Protein AF-A0A7X8Z6X3-F1 (afdb_monomer_lite)

Secondary structure (DSSP, 8-state):
-HHHHHHHHS-HHHHHHHHHHHHTT-TTT-SHHHHHHHHT-S-HHHHHHHHHHHHHHHHHHHHHHHHHTPPTTTT----TT-TTHHHHHHS-TTHHHHHHHHTSS-HHHHHHHHHHHHHHHHHHHHTT-SSSHHHHHHHHHHHHHHHHHHHH-HHHHHHHHHHHHHHHHHHHHHHHHHHTT-

Radius of gyration: 17.66 Å; chains: 1; bounding box: 43×39×52 Å

Structure (mmCIF, N/CA/C/O backbone):
data_AF-A0A7X8Z6X3-F1
#
_entry.id   AF-A0A7X8Z6X3-F1
#
loop_
_atom_site.group_PDB
_atom_site.id
_atom_site.type_symbol
_atom_site.label_atom_id
_atom_site.label_alt_id
_atom_site.label_comp_id
_atom_site.label_asym_id
_atom_site.label_entity_id
_atom_site.label_seq_id
_atom_site.pdbx_PDB_ins_code
_atom_site.Cartn_x
_atom_site.Cartn_y
_atom_site.Cartn_z
_atom_site.occupancy
_atom_site.B_iso_or_equiv
_atom_site.auth_seq_id
_atom_site.auth_comp_id
_atom_site.auth_asym_id
_atom_site.auth_atom_id
_atom_site.pdbx_PDB_model_num
ATOM 1 N N . GLY A 1 1 ? -20.995 2.618 5.192 1.00 84.75 1 GLY A N 1
ATOM 2 C CA . GLY A 1 1 ? -20.280 1.421 4.696 1.00 84.75 1 GLY A CA 1
ATOM 3 C C . GLY A 1 1 ? -19.363 0.904 5.786 1.00 84.75 1 GLY A C 1
ATOM 4 O O . GLY A 1 1 ? -19.240 1.586 6.794 1.00 84.75 1 GLY A O 1
ATOM 5 N N . LEU A 1 2 ? -18.725 -0.254 5.599 1.00 88.12 2 LEU A N 1
ATOM 6 C CA . LEU A 1 2 ? -17.904 -0.900 6.637 1.00 88.12 2 LEU A CA 1
ATOM 7 C C . LEU A 1 2 ? -16.830 0.030 7.240 1.00 88.12 2 LEU A C 1
ATOM 9 O O . LEU A 1 2 ? -16.662 0.053 8.452 1.00 88.12 2 LEU A O 1
ATOM 13 N N . LEU A 1 3 ? -16.159 0.853 6.423 1.00 91.50 3 LEU A N 1
ATOM 14 C CA . LEU A 1 3 ? -15.166 1.820 6.916 1.00 91.50 3 LEU A CA 1
ATOM 15 C C . LEU A 1 3 ? -15.757 2.857 7.884 1.00 91.50 3 LEU A C 1
ATOM 17 O O . LEU A 1 3 ? -15.146 3.143 8.907 1.00 91.50 3 LEU A O 1
ATOM 21 N N . GLU A 1 4 ? -16.952 3.383 7.603 1.00 92.25 4 GLU A N 1
ATOM 22 C CA . GLU A 1 4 ? -17.629 4.337 8.499 1.00 92.25 4 GLU A CA 1
ATOM 23 C C . GLU A 1 4 ? -17.991 3.694 9.839 1.00 92.25 4 GLU A C 1
ATOM 25 O O . GLU A 1 4 ? -17.851 4.306 10.895 1.00 92.25 4 GLU A O 1
ATOM 30 N N . GLU A 1 5 ? -18.415 2.430 9.806 1.00 93.75 5 GLU A N 1
ATOM 31 C CA . GLU A 1 5 ? -18.726 1.668 11.014 1.00 93.75 5 GLU A CA 1
ATOM 32 C C . GLU A 1 5 ? -17.474 1.431 11.867 1.00 93.75 5 GLU A C 1
ATOM 34 O O . GLU A 1 5 ? -17.519 1.645 13.079 1.00 93.75 5 GLU A O 1
ATOM 39 N N . ILE A 1 6 ? -16.344 1.080 11.242 1.00 92.81 6 ILE A N 1
ATOM 40 C CA . ILE A 1 6 ? -15.048 0.958 11.926 1.00 92.81 6 ILE A CA 1
ATOM 41 C C . ILE A 1 6 ? -14.658 2.299 12.553 1.00 92.81 6 ILE A C 1
ATOM 43 O O . ILE A 1 6 ? -14.410 2.364 13.754 1.00 92.81 6 ILE A O 1
ATOM 47 N N . ARG A 1 7 ? -14.670 3.390 11.775 1.00 94.19 7 ARG A N 1
ATOM 48 C CA . ARG A 1 7 ? -14.304 4.738 12.246 1.00 94.19 7 ARG A CA 1
ATOM 49 C C . ARG A 1 7 ? -15.159 5.200 13.425 1.00 94.19 7 ARG A C 1
ATOM 51 O O . ARG A 1 7 ? -14.633 5.808 14.356 1.00 94.19 7 ARG A O 1
ATOM 58 N N . SER A 1 8 ? -16.450 4.864 13.434 1.00 94.75 8 SER A N 1
ATOM 59 C CA . SER A 1 8 ? -17.367 5.217 14.527 1.00 94.75 8 SER A CA 1
ATOM 60 C C . SER A 1 8 ? -17.013 4.576 15.878 1.00 94.75 8 SER A C 1
ATOM 62 O O . SER A 1 8 ? -17.426 5.083 16.919 1.00 94.75 8 SER A O 1
ATOM 64 N N . GLN A 1 9 ? -16.231 3.492 15.865 1.00 93.56 9 GLN A N 1
ATOM 65 C CA . GLN A 1 9 ? -15.810 2.745 17.054 1.00 93.56 9 GLN A CA 1
ATOM 66 C C . GLN A 1 9 ? -14.390 3.100 17.521 1.00 93.56 9 GLN A C 1
ATOM 68 O O . GLN A 1 9 ? -13.970 2.670 18.594 1.00 93.56 9 GLN A O 1
ATOM 73 N N . LEU A 1 10 ? -13.646 3.887 16.740 1.00 94.38 10 LEU A N 1
ATOM 74 C CA . LEU A 1 10 ? -12.274 4.274 17.055 1.00 94.38 10 LEU A CA 1
ATOM 75 C C . LEU A 1 10 ? -12.221 5.506 17.965 1.00 94.38 10 LEU A C 1
ATOM 77 O O . LEU A 1 10 ? -13.031 6.432 17.861 1.00 94.38 10 LEU A O 1
ATOM 81 N N . SER A 1 11 ? -11.197 5.571 18.820 1.00 95.69 11 SER A N 1
ATOM 82 C CA . SER A 1 11 ? -10.891 6.796 19.560 1.00 95.69 11 SER A CA 1
ATOM 83 C C . SER A 1 11 ? -10.540 7.939 18.597 1.00 95.69 11 SER A C 1
ATOM 85 O O . SER A 1 11 ? -10.244 7.724 17.421 1.00 95.69 11 SER A O 1
ATOM 87 N N . LYS A 1 12 ? -10.519 9.189 19.079 1.00 95.88 12 LYS A N 1
ATOM 88 C CA . LYS A 1 12 ? -10.095 10.327 18.243 1.00 95.88 12 LYS A CA 1
ATOM 89 C C . LYS A 1 12 ? -8.655 10.166 17.731 1.00 95.88 12 LYS A C 1
ATOM 91 O O . LYS A 1 12 ? -8.367 10.550 16.603 1.00 95.88 12 LYS A O 1
ATOM 96 N N . LYS A 1 13 ? -7.763 9.611 18.560 1.00 95.31 13 LYS A N 1
ATOM 97 C CA . LYS A 1 13 ? -6.360 9.365 18.197 1.00 95.31 13 LYS A CA 1
ATOM 98 C C . LYS A 1 13 ? -6.266 8.304 17.099 1.00 95.31 13 LYS A C 1
ATOM 100 O O . LYS A 1 13 ? -5.584 8.522 16.106 1.00 95.31 13 LYS A O 1
ATOM 105 N N . ASP A 1 14 ? -6.993 7.205 17.254 1.00 95.69 14 ASP A N 1
ATOM 106 C CA . ASP A 1 14 ? -6.975 6.093 16.300 1.00 95.69 14 ASP A CA 1
ATOM 107 C C . ASP A 1 14 ? -7.652 6.465 14.979 1.00 95.69 14 ASP A C 1
ATOM 109 O O . ASP A 1 14 ? -7.182 6.090 13.910 1.00 95.69 14 ASP A O 1
ATOM 113 N N . ASN A 1 15 ? -8.707 7.283 15.033 1.00 96.69 15 ASN A N 1
ATOM 114 C CA . ASN A 1 15 ? -9.306 7.867 13.836 1.00 96.69 15 ASN A CA 1
ATOM 115 C C . ASN A 1 15 ? -8.312 8.733 13.054 1.00 96.69 15 ASN A C 1
ATOM 117 O O . ASN A 1 15 ? -8.335 8.696 11.830 1.00 96.69 15 ASN A O 1
ATOM 121 N N . ALA A 1 16 ? -7.428 9.479 13.724 1.00 96.81 16 ALA A N 1
ATOM 122 C CA . ALA A 1 16 ? -6.402 10.262 13.033 1.00 96.81 16 ALA A CA 1
ATOM 123 C C . ALA A 1 16 ? -5.367 9.363 12.331 1.00 96.81 16 ALA A C 1
ATOM 125 O O . ALA A 1 16 ? -4.948 9.678 11.220 1.00 96.81 16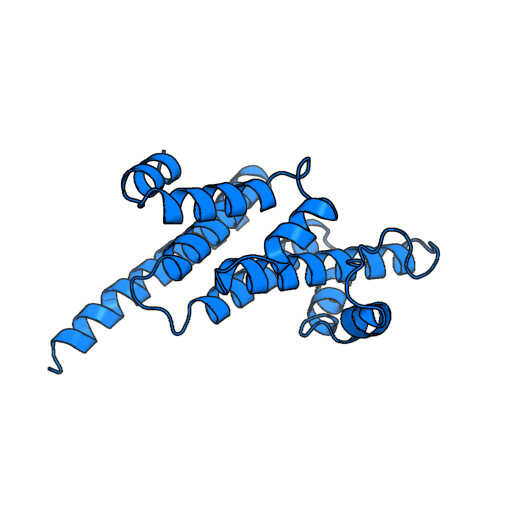 ALA A O 1
ATOM 126 N N . LEU A 1 17 ? -4.997 8.227 12.938 1.00 97.25 17 LEU A N 1
ATOM 127 C CA . LEU A 1 17 ? -4.144 7.222 12.289 1.00 97.25 17 LEU A CA 1
ATOM 128 C C . LEU A 1 17 ? -4.848 6.596 11.081 1.00 97.25 17 LEU A C 1
ATOM 130 O O . LEU A 1 17 ? -4.252 6.484 10.018 1.00 97.25 17 LEU A O 1
ATOM 134 N N . MET A 1 18 ? -6.128 6.245 11.227 1.00 96.81 18 MET A N 1
ATOM 135 C CA . MET A 1 18 ? -6.957 5.710 10.145 1.00 96.81 18 MET A CA 1
ATOM 136 C C . MET A 1 18 ? -7.084 6.696 8.979 1.00 96.81 18 MET A C 1
ATOM 138 O O . MET A 1 18 ? -7.007 6.312 7.818 1.00 96.81 18 MET A O 1
ATOM 142 N N . GLU A 1 19 ? -7.286 7.974 9.277 1.00 96.38 19 GLU A N 1
ATOM 143 C CA . GLU A 1 19 ? -7.406 9.024 8.270 1.00 96.38 19 GLU A CA 1
ATOM 144 C C . GLU A 1 19 ? -6.085 9.235 7.525 1.00 96.38 19 GLU A C 1
ATOM 146 O O . GLU A 1 19 ? -6.074 9.229 6.297 1.00 96.38 19 GLU A O 1
ATOM 151 N N . PHE A 1 20 ? -4.965 9.290 8.251 1.00 97.50 20 PHE A N 1
ATOM 152 C CA . PHE A 1 20 ? -3.634 9.340 7.648 1.00 97.50 20 PHE A CA 1
ATOM 153 C C . PHE A 1 20 ? -3.332 8.102 6.788 1.00 97.50 20 PHE A C 1
ATOM 155 O O . PHE A 1 20 ? -2.801 8.222 5.687 1.00 97.50 20 PHE A O 1
ATOM 162 N N . LEU A 1 21 ? -3.713 6.909 7.253 1.00 97.31 21 LEU A N 1
ATOM 163 C CA . LEU A 1 21 ? -3.561 5.668 6.498 1.00 97.31 21 LEU A CA 1
ATOM 164 C C . LEU A 1 21 ? -4.322 5.724 5.168 1.00 97.31 21 LEU A C 1
ATOM 166 O O . LEU A 1 21 ? -3.786 5.344 4.130 1.00 97.31 21 LEU A O 1
ATOM 170 N N . LEU A 1 22 ? -5.571 6.196 5.194 1.00 95.88 22 LEU A N 1
ATOM 171 C CA . LEU A 1 22 ? -6.416 6.302 4.004 1.00 95.88 22 LEU A CA 1
ATOM 172 C C . LEU A 1 22 ? -5.895 7.341 3.007 1.00 95.88 22 LEU A C 1
ATOM 174 O O . LEU A 1 22 ? -6.046 7.130 1.804 1.00 95.88 22 LEU A O 1
ATOM 178 N N . ASP A 1 23 ? -5.235 8.400 3.476 1.00 96.50 23 ASP A N 1
ATOM 179 C CA . ASP A 1 23 ? -4.554 9.364 2.607 1.00 96.50 23 ASP A CA 1
ATOM 180 C C . ASP A 1 23 ? -3.439 8.706 1.781 1.00 96.50 23 ASP A C 1
ATOM 182 O O . ASP A 1 23 ? -3.232 9.076 0.629 1.00 96.50 23 ASP A O 1
ATOM 186 N N . GLY A 1 24 ? -2.799 7.657 2.305 1.00 95.31 24 GLY A N 1
ATOM 187 C CA . GLY A 1 24 ? -1.828 6.847 1.565 1.00 95.31 24 GLY A CA 1
ATOM 188 C C . GLY A 1 24 ? -2.417 5.998 0.431 1.00 95.31 24 GLY A C 1
ATOM 189 O O . GLY A 1 24 ? -1.677 5.383 -0.332 1.00 95.31 24 GLY A O 1
ATOM 190 N N . TRP A 1 25 ? -3.743 5.953 0.291 1.00 92.69 25 TRP A N 1
ATOM 191 C CA . TRP A 1 25 ? -4.436 5.312 -0.834 1.00 92.69 25 TRP A CA 1
ATOM 192 C C . TRP A 1 25 ? -4.964 6.321 -1.860 1.00 92.69 25 TRP A C 1
ATOM 194 O O . TRP A 1 25 ? -5.557 5.919 -2.862 1.00 92.69 25 TRP A O 1
ATOM 204 N N . ASP A 1 26 ? -4.744 7.614 -1.624 1.00 93.12 26 ASP A N 1
ATOM 205 C CA . ASP A 1 26 ? -5.076 8.702 -2.534 1.00 93.12 26 ASP A CA 1
ATOM 206 C C . ASP A 1 26 ? -3.818 9.139 -3.298 1.00 93.12 26 ASP A C 1
ATOM 208 O O . ASP A 1 26 ? -2.876 9.705 -2.739 1.00 93.12 26 ASP A O 1
ATOM 212 N N . SER A 1 27 ? -3.796 8.884 -4.608 1.00 87.50 27 SER A N 1
ATOM 213 C CA . SER A 1 27 ? -2.654 9.221 -5.463 1.00 87.50 27 SER A CA 1
ATOM 214 C C . SER A 1 27 ? -2.319 10.710 -5.492 1.00 87.50 27 SER A C 1
ATOM 216 O O . SER A 1 27 ? -1.173 11.051 -5.771 1.00 87.50 27 SER A O 1
ATOM 218 N N . GLU A 1 28 ? -3.277 11.594 -5.206 1.00 92.19 28 GLU A N 1
ATOM 219 C CA . GLU A 1 28 ? -3.036 13.041 -5.180 1.00 92.19 28 GLU A CA 1
ATOM 220 C C . GLU A 1 28 ? -2.299 13.490 -3.911 1.00 92.19 28 GLU A C 1
ATOM 222 O O . GLU A 1 28 ? -1.699 14.566 -3.888 1.00 92.19 28 GLU A O 1
ATOM 227 N N . LYS A 1 29 ? -2.306 12.660 -2.861 1.00 91.38 29 LYS A N 1
ATOM 228 C CA . LYS A 1 29 ? -1.663 12.944 -1.571 1.00 91.38 29 LYS A CA 1
ATOM 229 C C . LYS A 1 29 ? -0.295 12.285 -1.415 1.00 91.38 29 LYS A C 1
ATOM 231 O O . LYS A 1 29 ? 0.491 12.701 -0.566 1.00 91.38 29 LYS A O 1
ATOM 236 N N . LEU A 1 30 ? 0.006 11.281 -2.236 1.00 88.88 30 LEU A N 1
ATOM 237 C CA . LEU A 1 30 ? 1.237 10.492 -2.182 1.00 88.88 30 LEU A CA 1
ATOM 238 C C . LEU A 1 30 ? 2.443 11.249 -2.763 1.00 88.88 30 LEU A C 1
ATOM 240 O O . LEU A 1 30 ? 2.855 11.034 -3.903 1.00 88.88 30 LEU A O 1
ATOM 244 N N . GLY A 1 31 ? 3.031 12.123 -1.947 1.00 92.00 31 GLY A N 1
ATOM 245 C CA . GLY A 1 31 ? 4.255 12.868 -2.248 1.00 92.00 31 GLY A CA 1
ATOM 246 C C . GLY A 1 31 ? 5.287 12.802 -1.121 1.00 92.00 31 GLY A C 1
ATOM 247 O O . GLY A 1 31 ? 5.054 12.196 -0.080 1.00 92.00 31 GLY A O 1
ATOM 248 N N . GLU A 1 32 ? 6.425 13.467 -1.308 1.00 91.25 32 GLU A N 1
ATOM 249 C CA . GLU A 1 32 ? 7.532 13.479 -0.336 1.00 91.25 32 GLU A CA 1
ATOM 250 C C . GLU A 1 32 ? 7.089 13.908 1.075 1.00 91.25 32 GLU A C 1
ATOM 252 O O . GLU A 1 32 ? 7.417 13.242 2.053 1.00 91.25 32 GLU A O 1
ATOM 257 N N . ASP A 1 33 ? 6.276 14.965 1.183 1.00 92.94 33 ASP A N 1
ATOM 258 C CA . ASP A 1 33 ? 5.732 15.450 2.463 1.00 92.94 33 ASP A CA 1
ATOM 259 C C . ASP A 1 33 ? 4.880 14.391 3.185 1.00 92.94 33 ASP A C 1
ATOM 261 O O . ASP A 1 33 ? 4.935 14.277 4.410 1.00 92.94 33 ASP A O 1
ATOM 265 N N . PHE A 1 34 ? 4.131 13.574 2.438 1.00 96.25 34 PHE A N 1
ATOM 266 C CA . PHE A 1 34 ? 3.353 12.481 3.012 1.00 96.25 34 PHE A CA 1
ATOM 267 C C . PHE A 1 34 ? 4.267 11.423 3.636 1.00 96.25 34 PHE A C 1
ATOM 269 O O . PHE A 1 34 ? 4.091 11.079 4.805 1.00 96.25 34 PHE A O 1
ATOM 276 N N . TYR A 1 35 ? 5.281 10.957 2.905 1.00 94.75 35 TYR A N 1
ATOM 277 C CA . TYR A 1 35 ? 6.209 9.950 3.429 1.00 94.75 35 TYR A CA 1
ATOM 278 C C . TYR A 1 35 ? 7.096 10.493 4.553 1.00 94.75 35 TYR A C 1
ATOM 280 O O . TYR A 1 35 ? 7.415 9.754 5.481 1.00 94.75 35 TYR A O 1
ATOM 288 N N . LEU A 1 36 ? 7.440 11.785 4.541 1.00 93.50 36 LEU A N 1
ATOM 289 C CA . LEU A 1 36 ? 8.103 12.442 5.672 1.00 93.50 36 LEU A CA 1
ATOM 290 C C . LEU A 1 36 ? 7.228 12.426 6.931 1.00 93.50 36 LEU A C 1
ATOM 292 O O . LEU A 1 36 ? 7.713 12.108 8.016 1.00 93.50 36 LEU A O 1
ATOM 296 N N . LYS A 1 37 ? 5.930 12.724 6.797 1.00 95.50 37 LYS A N 1
ATOM 297 C CA . LYS A 1 37 ? 4.971 12.628 7.908 1.00 95.50 37 LYS A CA 1
ATOM 298 C C . LYS A 1 37 ? 4.787 11.191 8.380 1.00 95.50 37 LYS A C 1
ATOM 300 O O . LYS A 1 37 ? 4.717 10.971 9.587 1.00 95.50 37 LYS A O 1
ATOM 305 N N . ALA A 1 38 ? 4.737 10.236 7.453 1.00 96.06 38 ALA A N 1
ATOM 306 C CA . ALA A 1 38 ? 4.626 8.821 7.778 1.00 96.06 38 ALA A CA 1
ATOM 307 C C . ALA A 1 38 ? 5.836 8.365 8.595 1.00 96.06 38 ALA A C 1
ATOM 309 O O . ALA A 1 38 ? 5.647 7.837 9.683 1.00 96.06 38 ALA A O 1
ATOM 310 N N . ALA A 1 39 ? 7.055 8.679 8.144 1.00 93.31 39 ALA A N 1
ATOM 311 C CA . ALA A 1 39 ? 8.300 8.365 8.844 1.00 93.31 39 ALA A CA 1
ATOM 312 C C . ALA A 1 39 ? 8.401 9.027 10.233 1.00 93.31 39 ALA A C 1
ATOM 314 O O . ALA A 1 39 ? 9.007 8.471 11.144 1.00 93.31 39 ALA A O 1
ATOM 315 N N . ALA A 1 40 ? 7.779 10.194 10.423 1.00 93.75 40 ALA A N 1
ATOM 316 C CA . ALA A 1 40 ? 7.717 10.888 11.711 1.00 93.75 40 ALA A CA 1
ATOM 317 C C . ALA A 1 40 ? 6.562 10.420 12.626 1.00 93.75 40 ALA A C 1
ATOM 319 O O . ALA A 1 40 ? 6.364 10.984 13.706 1.00 93.75 40 ALA A O 1
ATOM 320 N N . SER A 1 41 ? 5.767 9.429 12.211 1.00 95.50 41 SER A N 1
ATOM 321 C CA . SER A 1 41 ? 4.629 8.933 12.988 1.00 95.50 41 SER A CA 1
ATOM 322 C C . SER A 1 41 ? 5.067 8.255 14.291 1.00 95.50 41 SER A C 1
ATOM 324 O O . SER A 1 41 ? 6.002 7.459 14.334 1.00 95.50 41 SER A O 1
ATOM 326 N N . ASN A 1 42 ? 4.315 8.493 15.369 1.00 94.19 42 ASN A N 1
ATOM 327 C CA . ASN A 1 42 ? 4.501 7.794 16.649 1.00 94.19 42 ASN A CA 1
ATOM 328 C C . ASN A 1 42 ? 3.896 6.377 16.664 1.00 94.19 42 ASN A C 1
ATOM 330 O O . ASN A 1 42 ? 3.910 5.727 17.705 1.00 94.19 42 ASN A O 1
ATOM 334 N N . ASN A 1 43 ? 3.283 5.936 15.565 1.00 96.31 43 ASN A N 1
ATOM 335 C CA . ASN A 1 43 ? 2.739 4.593 15.423 1.00 96.31 43 ASN A CA 1
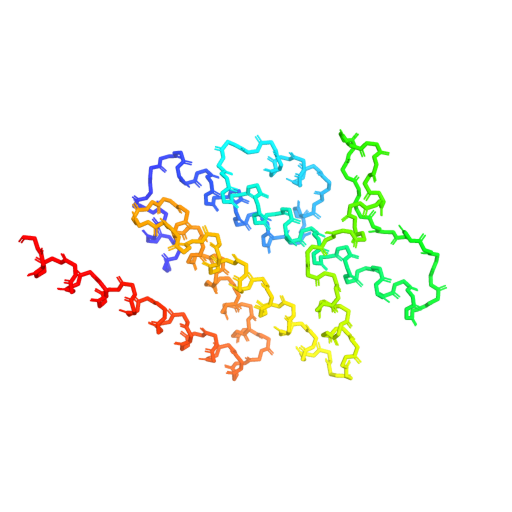ATOM 336 C C . ASN A 1 43 ? 3.636 3.781 14.485 1.00 96.31 43 ASN A C 1
ATOM 338 O O . ASN A 1 43 ? 3.884 4.204 13.356 1.00 96.31 43 ASN A O 1
ATOM 342 N N . ASP A 1 44 ? 4.104 2.643 14.987 1.00 95.31 44 ASP A N 1
ATOM 343 C CA . ASP A 1 44 ? 5.098 1.799 14.326 1.00 95.31 44 ASP A CA 1
ATOM 344 C C . ASP A 1 44 ? 4.531 1.201 13.037 1.00 95.31 44 ASP A C 1
ATOM 346 O O . ASP A 1 44 ? 5.145 1.354 11.987 1.00 95.31 44 ASP A O 1
ATOM 350 N N . PHE A 1 45 ? 3.292 0.691 13.069 1.00 96.88 45 PHE A N 1
ATOM 351 C CA . PHE A 1 45 ? 2.615 0.192 11.871 1.00 96.88 45 PHE A CA 1
ATOM 352 C C . PHE A 1 45 ? 2.586 1.229 10.741 1.00 96.88 45 PHE A C 1
ATOM 354 O O . PHE A 1 45 ? 2.926 0.906 9.609 1.00 96.88 45 PHE A O 1
ATOM 361 N N . VAL A 1 46 ? 2.209 2.482 11.024 1.00 97.69 46 VAL A N 1
ATOM 362 C CA . VAL A 1 46 ? 2.181 3.553 10.012 1.00 97.69 46 VAL A CA 1
ATOM 363 C C . VAL A 1 46 ? 3.574 3.829 9.447 1.00 97.69 46 VAL A C 1
ATOM 365 O O . VAL A 1 46 ? 3.690 3.994 8.233 1.00 97.69 46 VAL A O 1
ATOM 368 N N . ARG A 1 47 ? 4.616 3.892 10.287 1.00 96.19 47 ARG A N 1
ATOM 369 C CA . ARG A 1 47 ? 5.988 4.112 9.800 1.00 96.19 47 ARG A CA 1
ATOM 370 C C . ARG A 1 47 ? 6.417 2.975 8.881 1.00 96.19 47 ARG A C 1
ATOM 372 O O . ARG A 1 47 ? 6.745 3.223 7.724 1.00 96.19 47 ARG A O 1
ATOM 379 N N . ASP A 1 48 ? 6.331 1.750 9.380 1.00 96.50 48 ASP A N 1
ATOM 380 C CA . ASP A 1 48 ? 6.895 0.571 8.731 1.00 96.50 48 ASP A CA 1
ATOM 381 C C . ASP A 1 48 ? 6.105 0.206 7.461 1.00 96.50 48 ASP A C 1
ATOM 383 O O . ASP A 1 48 ? 6.679 -0.170 6.437 1.00 96.50 48 ASP A O 1
ATOM 387 N N . TYR A 1 49 ? 4.778 0.384 7.479 1.00 97.88 49 TYR A N 1
ATOM 388 C CA . TYR A 1 49 ? 3.925 0.187 6.307 1.00 97.88 49 TYR A CA 1
ATOM 389 C C . TYR A 1 49 ? 4.293 1.144 5.170 1.00 97.88 49 TYR A C 1
ATOM 391 O O . TYR A 1 49 ? 4.434 0.714 4.024 1.00 97.88 49 TYR A O 1
ATOM 399 N N . PHE A 1 50 ? 4.453 2.439 5.462 1.00 97.06 50 PHE A N 1
ATOM 400 C CA . PHE A 1 50 ? 4.749 3.428 4.423 1.00 97.06 50 PHE A CA 1
ATOM 401 C C . PHE A 1 50 ? 6.220 3.463 4.014 1.00 97.06 50 PHE A C 1
ATOM 403 O O . PHE A 1 50 ? 6.515 3.859 2.887 1.00 97.06 50 PHE A O 1
ATOM 410 N N . GLU A 1 51 ? 7.135 3.002 4.865 1.00 94.75 51 GLU A N 1
ATOM 411 C CA . GLU A 1 51 ? 8.505 2.691 4.458 1.00 94.75 51 GLU A CA 1
ATOM 412 C C . GLU A 1 51 ? 8.517 1.575 3.405 1.00 94.75 51 GLU A C 1
ATOM 414 O O . GLU A 1 51 ? 9.116 1.730 2.337 1.00 94.75 51 GLU A O 1
ATOM 419 N N . TYR A 1 52 ? 7.775 0.492 3.647 1.00 96.75 52 TYR A N 1
ATOM 420 C CA . TYR A 1 52 ? 7.664 -0.614 2.699 1.00 96.75 52 TYR A CA 1
ATOM 421 C C . TYR A 1 52 ? 6.936 -0.222 1.402 1.00 96.75 52 TYR A C 1
ATOM 423 O O . TYR A 1 52 ? 7.393 -0.559 0.308 1.00 96.75 52 TYR A O 1
ATOM 431 N N . ASP A 1 53 ? 5.831 0.528 1.491 1.00 96.75 53 ASP A N 1
ATOM 432 C CA . ASP A 1 53 ? 5.106 1.058 0.323 1.00 96.75 53 ASP A CA 1
ATOM 433 C C . ASP A 1 53 ? 6.009 1.959 -0.540 1.00 96.75 53 ASP A C 1
ATOM 435 O O . ASP A 1 53 ? 6.058 1.796 -1.765 1.00 96.75 53 ASP A O 1
ATOM 439 N N . LEU A 1 54 ? 6.800 2.843 0.081 1.00 94.44 54 LEU A N 1
ATOM 440 C CA . LEU A 1 54 ? 7.800 3.648 -0.625 1.00 94.44 54 LEU A CA 1
ATOM 441 C C . LEU A 1 54 ? 8.862 2.766 -1.295 1.00 94.44 54 LEU A C 1
ATOM 443 O O . LEU A 1 54 ? 9.209 3.001 -2.456 1.00 94.44 54 LEU A O 1
ATOM 447 N N . GLY A 1 55 ? 9.346 1.735 -0.596 1.00 94.44 55 GLY A N 1
ATOM 448 C CA . GLY A 1 55 ? 10.292 0.747 -1.117 1.00 94.44 55 GLY A CA 1
ATOM 449 C C . GLY A 1 55 ? 9.776 0.044 -2.375 1.00 94.44 55 GLY A C 1
ATOM 450 O O . GLY A 1 55 ? 10.445 0.061 -3.413 1.00 94.44 55 GLY A O 1
ATOM 451 N N . LEU A 1 56 ? 8.547 -0.483 -2.342 1.00 95.75 56 LEU A N 1
ATOM 452 C CA . LEU A 1 56 ? 7.901 -1.107 -3.503 1.00 95.75 56 LEU A CA 1
ATOM 453 C C . LEU A 1 56 ? 7.729 -0.132 -4.674 1.00 95.75 56 LEU A C 1
ATOM 455 O O . LEU A 1 56 ? 7.980 -0.490 -5.831 1.00 95.75 56 LEU A O 1
ATOM 459 N N . ARG A 1 57 ? 7.323 1.112 -4.403 1.00 94.25 57 ARG A N 1
ATOM 460 C CA . ARG A 1 57 ? 7.161 2.141 -5.443 1.00 94.25 57 ARG A CA 1
ATOM 461 C C . ARG A 1 57 ? 8.488 2.512 -6.080 1.00 94.25 57 ARG A C 1
ATOM 463 O O . ARG A 1 57 ? 8.575 2.552 -7.307 1.00 94.25 57 ARG A O 1
ATOM 470 N N . ASN A 1 58 ? 9.527 2.719 -5.279 1.00 94.19 58 ASN A N 1
ATOM 471 C CA . ASN A 1 58 ? 10.868 2.996 -5.778 1.00 94.19 58 ASN A CA 1
ATOM 472 C C . ASN A 1 58 ? 11.426 1.804 -6.571 1.00 94.19 58 ASN A C 1
ATOM 474 O O . ASN A 1 58 ? 12.015 2.011 -7.633 1.00 94.19 58 ASN A O 1
ATOM 478 N N . ALA A 1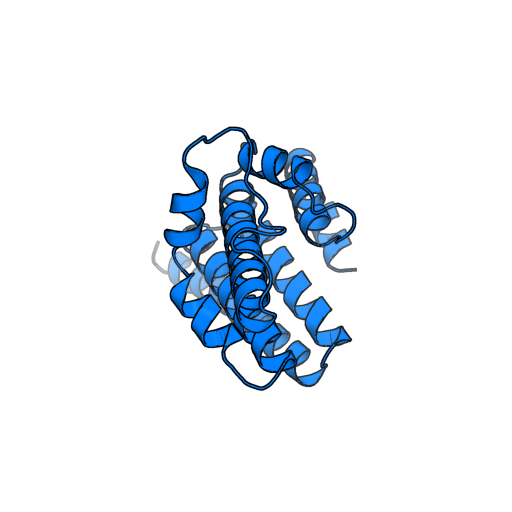 59 ? 11.172 0.561 -6.148 1.00 93.62 59 ALA A N 1
ATOM 479 C CA . ALA A 1 59 ? 11.534 -0.632 -6.916 1.00 93.62 59 ALA A CA 1
ATOM 480 C C . ALA A 1 59 ? 10.835 -0.663 -8.288 1.00 93.62 59 ALA A C 1
ATOM 482 O O . ALA A 1 59 ? 11.482 -0.902 -9.313 1.00 93.62 59 ALA A O 1
ATOM 483 N N . LYS A 1 60 ? 9.535 -0.338 -8.337 1.00 94.38 60 LYS A N 1
ATOM 484 C CA . LYS A 1 60 ? 8.764 -0.217 -9.586 1.00 94.38 60 LYS A CA 1
ATOM 485 C C . LYS A 1 60 ? 9.317 0.872 -10.503 1.00 94.38 60 LYS A C 1
ATOM 487 O O . LYS A 1 60 ? 9.522 0.617 -11.689 1.00 94.38 60 LYS A O 1
ATOM 492 N N . VAL A 1 61 ? 9.591 2.063 -9.973 1.00 94.19 61 VAL A N 1
ATOM 493 C CA . VAL A 1 61 ? 10.176 3.176 -10.740 1.00 94.19 61 VAL A CA 1
ATOM 494 C C . VAL A 1 61 ? 11.560 2.802 -11.271 1.00 94.19 61 VAL A C 1
ATOM 496 O O . VAL A 1 61 ? 11.829 2.990 -12.456 1.00 94.19 61 VAL A O 1
ATOM 499 N N . SER A 1 62 ? 12.413 2.198 -10.442 1.00 92.62 62 SER A N 1
ATOM 500 C CA . SER A 1 62 ? 13.752 1.745 -10.832 1.00 92.62 62 SER A CA 1
ATOM 501 C C . SER A 1 62 ? 13.698 0.722 -11.971 1.00 92.62 62 SER A C 1
ATOM 503 O O . SER A 1 62 ? 14.381 0.872 -12.991 1.00 92.62 62 SER A O 1
ATOM 505 N N . TYR A 1 63 ? 12.811 -0.272 -11.858 1.00 93.75 63 TYR A N 1
ATOM 506 C CA . TYR A 1 63 ? 12.567 -1.244 -12.921 1.00 93.75 63 TYR A CA 1
ATOM 507 C C . TYR A 1 63 ? 12.113 -0.566 -14.220 1.00 93.75 63 TYR A C 1
ATOM 509 O O . TYR A 1 63 ? 12.653 -0.858 -15.289 1.00 93.75 63 TYR A O 1
ATOM 517 N N . LEU A 1 64 ? 11.149 0.359 -14.143 1.00 94.25 64 LEU A N 1
ATOM 518 C CA . LEU A 1 64 ? 10.635 1.079 -15.310 1.00 94.25 64 LEU A CA 1
ATOM 519 C C . LEU A 1 64 ? 11.702 1.959 -15.958 1.00 94.25 64 LEU A C 1
ATOM 521 O O . LEU A 1 64 ? 11.787 1.985 -17.184 1.00 94.25 64 LEU A O 1
ATOM 525 N N . ASN A 1 65 ? 12.551 2.626 -15.176 1.00 95.00 65 ASN A N 1
ATOM 526 C CA . ASN A 1 65 ? 13.657 3.406 -15.722 1.00 95.00 65 ASN A CA 1
ATOM 527 C C . ASN A 1 65 ? 14.580 2.531 -16.565 1.00 95.00 65 ASN A C 1
ATOM 529 O O . ASN A 1 65 ? 14.869 2.868 -17.713 1.00 95.00 65 ASN A O 1
ATOM 533 N N . LYS A 1 66 ? 14.959 1.360 -16.043 1.00 93.19 66 LYS A N 1
ATOM 534 C CA . LYS A 1 66 ? 15.775 0.389 -16.777 1.00 93.19 66 LYS A CA 1
ATOM 535 C C . LYS A 1 66 ? 15.066 -0.129 -18.029 1.00 93.19 66 LYS A C 1
ATOM 537 O O . LYS A 1 66 ? 15.663 -0.145 -19.101 1.00 93.19 66 LYS A O 1
ATOM 542 N N . ALA A 1 67 ? 13.807 -0.546 -17.905 1.00 93.50 67 ALA A N 1
ATOM 543 C CA . ALA A 1 67 ? 13.036 -1.126 -19.005 1.00 93.50 67 ALA A CA 1
ATOM 544 C C . ALA A 1 67 ? 12.769 -0.127 -20.146 1.00 93.50 67 ALA A C 1
ATOM 546 O O . ALA A 1 67 ? 12.683 -0.528 -21.304 1.00 93.50 67 ALA A O 1
ATOM 547 N N . LEU A 1 68 ? 12.654 1.164 -19.823 1.00 95.38 68 LEU A N 1
ATOM 548 C CA . LEU A 1 68 ? 12.370 2.242 -20.773 1.00 95.38 68 LEU A CA 1
ATOM 549 C C . LEU A 1 68 ? 13.625 3.017 -21.213 1.00 95.38 68 LEU A C 1
ATOM 551 O O . LEU A 1 68 ? 13.507 3.961 -21.990 1.00 95.38 68 LEU A O 1
ATOM 555 N N . GLY A 1 69 ? 14.816 2.654 -20.725 1.00 95.88 69 GLY A N 1
ATOM 556 C CA . GLY A 1 69 ? 16.068 3.350 -21.044 1.00 95.88 69 GLY A CA 1
ATOM 557 C C . GLY A 1 69 ? 16.155 4.779 -20.491 1.00 95.88 69 GLY A C 1
ATOM 558 O O . GLY A 1 69 ? 16.840 5.623 -21.069 1.00 95.88 69 GLY A O 1
ATOM 559 N N . ARG A 1 70 ? 15.448 5.072 -19.395 1.00 96.44 70 ARG A N 1
ATOM 560 C CA . ARG A 1 70 ? 15.518 6.356 -18.684 1.00 96.44 70 ARG A CA 1
ATOM 561 C C . ARG A 1 70 ? 16.770 6.406 -17.794 1.00 96.44 70 ARG A C 1
ATOM 563 O O . ARG A 1 70 ? 17.243 5.349 -17.370 1.00 96.44 70 ARG A O 1
ATOM 570 N N . PRO A 1 71 ? 17.302 7.603 -17.481 1.00 94.06 71 PRO A N 1
ATOM 571 C CA . PRO A 1 71 ? 18.374 7.765 -16.505 1.00 94.06 71 PRO A CA 1
ATOM 572 C C . PRO A 1 71 ? 18.128 7.005 -15.195 1.00 94.06 71 PRO A C 1
ATOM 574 O O . PRO A 1 71 ? 17.028 7.020 -14.638 1.00 94.06 71 PRO A O 1
ATOM 577 N N . GLU A 1 72 ? 19.178 6.356 -14.695 1.00 88.56 72 GLU A N 1
ATOM 578 C CA . GLU A 1 72 ? 19.169 5.702 -13.388 1.00 88.56 72 GLU A CA 1
ATOM 579 C C . GLU A 1 72 ? 18.824 6.727 -12.290 1.00 88.56 72 GLU A C 1
ATOM 581 O O . GLU A 1 72 ? 19.314 7.855 -12.294 1.00 88.56 72 GLU A O 1
ATOM 586 N N . GLY A 1 73 ? 17.929 6.351 -11.371 1.00 86.38 73 GLY A N 1
ATOM 587 C CA . GLY A 1 73 ? 17.455 7.236 -10.303 1.00 86.38 73 GLY A CA 1
ATOM 588 C C . GLY A 1 73 ? 16.387 8.263 -10.699 1.00 86.38 73 GLY A C 1
ATOM 589 O O . GLY A 1 73 ? 15.904 8.972 -9.822 1.00 86.38 73 GLY A O 1
ATOM 590 N N . GLN A 1 74 ? 15.982 8.359 -11.971 1.00 90.69 74 GLN A N 1
ATOM 591 C CA . GLN A 1 74 ? 14.935 9.306 -12.370 1.00 90.69 74 GLN A CA 1
ATOM 592 C C . GLN A 1 74 ? 13.601 9.013 -11.653 1.00 90.69 74 GLN A C 1
ATOM 594 O O . GLN A 1 74 ? 13.172 7.868 -11.595 1.00 90.69 74 GLN A O 1
ATOM 599 N N . ASP A 1 75 ? 12.933 10.046 -11.132 1.00 91.50 75 ASP A N 1
ATOM 600 C CA . ASP A 1 75 ? 11.649 9.971 -10.400 1.00 91.50 75 ASP A CA 1
ATOM 601 C C . ASP A 1 75 ? 11.644 9.079 -9.144 1.00 91.50 75 ASP A C 1
ATOM 603 O O . ASP A 1 75 ? 10.587 8.816 -8.570 1.00 91.50 75 ASP A O 1
ATOM 607 N N . ILE A 1 76 ? 12.808 8.607 -8.701 1.00 90.56 76 ILE A N 1
ATOM 608 C CA . ILE A 1 76 ? 12.938 7.909 -7.427 1.00 90.56 76 ILE A CA 1
ATOM 609 C C . ILE A 1 76 ? 12.746 8.924 -6.303 1.00 90.56 76 ILE A C 1
ATOM 611 O O . ILE A 1 76 ? 13.386 9.977 -6.288 1.00 90.56 76 ILE A O 1
ATOM 615 N N . MET A 1 77 ? 11.889 8.593 -5.341 1.00 89.38 77 MET A N 1
ATOM 616 C CA . MET A 1 77 ? 11.640 9.452 -4.193 1.00 89.38 77 MET A CA 1
ATOM 617 C C . MET A 1 77 ? 12.613 9.114 -3.063 1.00 89.38 77 MET A C 1
ATOM 619 O O . MET A 1 77 ? 12.607 8.003 -2.533 1.00 89.38 77 MET A O 1
ATOM 623 N N . ILE A 1 78 ? 13.431 10.097 -2.685 1.00 83.88 78 ILE A N 1
ATOM 624 C CA . ILE A 1 78 ? 14.417 10.003 -1.605 1.00 83.88 78 ILE A CA 1
ATOM 625 C C . ILE A 1 78 ? 14.053 11.031 -0.538 1.00 83.88 78 ILE A C 1
ATOM 627 O O . ILE A 1 78 ? 13.968 12.219 -0.835 1.00 83.88 78 ILE A O 1
ATOM 631 N N . LEU A 1 79 ? 13.846 10.586 0.704 1.00 82.44 79 LEU A N 1
ATOM 632 C CA . LEU A 1 79 ? 13.478 11.495 1.791 1.00 82.44 79 LEU A CA 1
ATOM 633 C C . LEU A 1 79 ? 14.715 12.262 2.312 1.00 82.44 79 LEU A C 1
ATOM 635 O O . LEU A 1 79 ? 15.733 11.633 2.602 1.00 82.44 79 LEU A O 1
ATOM 639 N N . PRO A 1 80 ? 14.636 13.592 2.506 1.00 70.25 80 PRO A N 1
ATOM 640 C CA . PRO A 1 80 ? 15.784 14.484 2.728 1.00 70.25 80 PRO A CA 1
ATOM 641 C C . PRO A 1 80 ? 16.531 14.333 4.061 1.00 70.25 80 PRO A C 1
ATOM 643 O O . PRO A 1 80 ? 17.557 14.982 4.249 1.00 70.25 80 PRO A O 1
ATOM 646 N N . HIS A 1 81 ? 16.035 13.543 5.014 1.00 63.16 81 HIS A N 1
ATOM 647 C CA . HIS A 1 81 ? 16.674 13.385 6.330 1.00 63.16 81 HIS A CA 1
ATOM 648 C C . HIS A 1 81 ? 17.760 12.309 6.391 1.00 63.16 81 HIS A C 1
ATOM 650 O O . HIS A 1 81 ? 18.363 12.153 7.449 1.00 63.16 81 HIS A O 1
ATOM 656 N N . ASP A 1 82 ? 18.058 11.630 5.280 1.00 54.31 82 ASP A N 1
ATOM 657 C CA . ASP A 1 82 ? 19.093 10.599 5.266 1.00 54.31 82 ASP A CA 1
ATOM 658 C C . ASP A 1 82 ? 19.981 10.677 4.018 1.00 54.31 82 ASP A C 1
ATOM 660 O O . ASP A 1 82 ? 19.559 10.416 2.890 1.00 54.31 82 ASP A O 1
ATOM 664 N N . SER A 1 83 ? 21.230 11.102 4.211 1.00 49.72 83 SER A N 1
ATOM 665 C CA . SER A 1 83 ? 22.175 11.407 3.129 1.00 49.72 83 SER A CA 1
ATOM 666 C C . SER A 1 83 ? 22.735 10.173 2.398 1.00 49.72 83 SER A C 1
ATOM 668 O O . SER A 1 83 ? 23.505 10.342 1.453 1.00 49.72 83 SER A O 1
ATOM 670 N N . THR A 1 84 ? 22.357 8.951 2.794 1.00 52.62 84 THR A N 1
ATOM 671 C CA . THR A 1 84 ? 22.841 7.667 2.233 1.00 52.62 84 THR A CA 1
ATOM 672 C C . THR A 1 84 ? 21.795 6.890 1.417 1.00 52.62 84 THR A C 1
ATOM 674 O O . THR A 1 84 ? 22.080 5.821 0.883 1.00 52.62 84 THR A O 1
ATOM 677 N N . LYS A 1 85 ? 20.590 7.439 1.219 1.00 58.56 85 LYS A N 1
ATOM 678 C CA . LYS A 1 85 ? 19.401 6.697 0.750 1.00 58.56 85 LYS A CA 1
ATOM 679 C C . LYS A 1 85 ? 19.403 6.073 -0.650 1.00 58.56 85 LYS A C 1
ATOM 681 O O . LYS A 1 85 ? 18.503 5.296 -0.963 1.00 58.56 85 LYS A O 1
ATOM 686 N N . TYR A 1 86 ? 20.387 6.357 -1.506 1.00 54.25 86 TYR A N 1
ATOM 687 C CA . TYR A 1 86 ? 20.509 5.591 -2.755 1.00 54.25 86 TYR A CA 1
ATOM 688 C C . TYR A 1 86 ? 20.920 4.132 -2.489 1.00 54.25 86 TYR A C 1
ATOM 690 O O . TYR A 1 86 ? 20.586 3.238 -3.267 1.00 54.25 86 TYR A O 1
ATOM 698 N N . GLU A 1 87 ? 21.637 3.895 -1.389 1.00 54.94 87 GLU A N 1
ATOM 699 C CA . GLU A 1 87 ? 22.030 2.564 -0.922 1.00 54.94 87 GLU A CA 1
ATOM 700 C C . GLU A 1 87 ? 20.824 1.845 -0.292 1.00 54.94 87 GLU A C 1
ATOM 702 O O . GLU A 1 87 ? 20.544 0.712 -0.666 1.00 54.94 87 GLU A O 1
ATOM 707 N N . GLU A 1 88 ? 19.980 2.548 0.473 1.00 57.66 88 GLU A N 1
ATOM 708 C CA . GLU A 1 88 ? 18.762 1.978 1.081 1.00 57.66 88 GLU A CA 1
ATOM 709 C C . GLU A 1 88 ? 17.726 1.454 0.072 1.00 57.66 88 GLU A C 1
ATOM 711 O O . GLU A 1 88 ? 17.054 0.464 0.337 1.00 57.66 88 GLU A O 1
ATOM 716 N N . ILE A 1 89 ? 17.606 2.050 -1.122 1.00 57.66 89 ILE A N 1
ATOM 717 C CA . ILE A 1 89 ? 16.731 1.494 -2.177 1.00 57.66 89 ILE A CA 1
ATOM 718 C C . ILE A 1 89 ? 17.248 0.134 -2.660 1.00 57.66 89 ILE A C 1
ATOM 720 O O . ILE A 1 89 ? 16.457 -0.738 -3.022 1.00 57.66 89 ILE A O 1
ATOM 724 N N . LYS A 1 90 ? 18.574 -0.049 -2.694 1.00 61.19 90 LYS A N 1
ATOM 725 C CA . LYS A 1 90 ? 19.199 -1.337 -3.025 1.00 61.19 90 LYS A CA 1
ATOM 726 C C . LYS A 1 90 ? 19.076 -2.330 -1.869 1.00 61.19 90 LYS A C 1
ATOM 728 O O . LYS A 1 90 ? 19.044 -3.529 -2.134 1.00 61.19 90 LYS A O 1
ATOM 733 N N . ASP A 1 91 ? 18.946 -1.820 -0.648 1.00 74.94 91 ASP A N 1
ATOM 734 C CA . ASP A 1 91 ? 18.782 -2.597 0.581 1.00 74.94 91 ASP A CA 1
ATOM 735 C C . ASP A 1 91 ? 17.310 -2.823 0.973 1.00 74.94 91 ASP A C 1
ATOM 737 O O . ASP A 1 91 ? 17.041 -3.455 1.995 1.00 74.94 91 ASP A O 1
ATOM 741 N N . PHE A 1 92 ? 16.346 -2.368 0.159 1.00 88.94 92 PHE A N 1
ATOM 742 C CA . PHE A 1 92 ? 14.934 -2.691 0.357 1.00 88.94 92 PHE A CA 1
ATOM 743 C C . PHE A 1 92 ? 14.755 -4.214 0.399 1.00 88.94 92 PHE A C 1
ATOM 745 O O . PHE A 1 92 ? 15.090 -4.918 -0.559 1.00 88.94 92 PHE A O 1
ATOM 752 N N . GLU A 1 93 ? 14.201 -4.714 1.505 1.00 91.00 93 GLU A N 1
ATOM 753 C CA . GLU A 1 93 ? 14.195 -6.141 1.851 1.00 91.00 93 GLU A CA 1
ATOM 754 C C . GLU A 1 93 ? 13.614 -7.049 0.755 1.00 91.00 93 GLU A C 1
ATOM 756 O O . GLU A 1 93 ? 14.101 -8.159 0.530 1.00 91.00 93 GLU A O 1
ATOM 761 N N . ASP A 1 94 ? 12.624 -6.548 0.011 1.00 95.31 94 ASP A N 1
ATOM 762 C CA . ASP A 1 94 ? 11.925 -7.281 -1.042 1.00 95.31 94 ASP A CA 1
ATOM 763 C C . ASP A 1 94 ? 12.258 -6.787 -2.457 1.00 95.31 94 ASP A C 1
ATOM 765 O O . ASP A 1 94 ? 11.559 -7.125 -3.417 1.00 95.31 94 ASP A O 1
ATOM 769 N N . ALA A 1 95 ? 13.360 -6.050 -2.639 1.00 92.25 95 ALA A N 1
ATOM 770 C CA . ALA A 1 95 ? 13.773 -5.523 -3.942 1.00 92.25 95 ALA A CA 1
ATOM 771 C C . ALA A 1 95 ? 13.890 -6.622 -5.008 1.00 92.25 95 ALA A C 1
ATOM 773 O O . ALA A 1 95 ? 13.384 -6.471 -6.122 1.00 92.25 95 ALA A O 1
ATOM 774 N N . ALA A 1 96 ? 14.504 -7.759 -4.665 1.00 92.75 96 ALA A N 1
ATOM 775 C CA . ALA A 1 96 ? 14.645 -8.888 -5.582 1.00 92.75 96 ALA A CA 1
ATOM 776 C C . ALA A 1 96 ? 13.286 -9.494 -5.975 1.00 92.75 96 ALA A C 1
ATOM 778 O O . ALA A 1 96 ? 13.053 -9.748 -7.159 1.00 92.75 96 ALA A O 1
ATOM 779 N N . LYS A 1 97 ? 12.372 -9.666 -5.009 1.00 96.31 97 LYS A N 1
ATOM 780 C CA . LYS A 1 97 ? 11.019 -10.191 -5.260 1.00 96.31 97 LYS A CA 1
ATOM 781 C C . LYS A 1 97 ? 10.206 -9.226 -6.122 1.00 96.31 97 LYS A C 1
ATOM 783 O O . LYS A 1 97 ? 9.544 -9.651 -7.064 1.00 96.31 97 LYS A O 1
ATOM 788 N N . ALA A 1 98 ? 10.296 -7.925 -5.850 1.00 96.25 98 ALA A N 1
ATOM 789 C CA . ALA A 1 98 ? 9.633 -6.898 -6.646 1.00 96.25 98 ALA A CA 1
ATOM 790 C C . ALA A 1 98 ? 10.134 -6.909 -8.100 1.00 96.25 98 ALA A C 1
ATOM 792 O O . ALA A 1 98 ? 9.329 -6.877 -9.028 1.00 96.25 98 ALA A O 1
ATOM 793 N N . VAL A 1 99 ? 11.450 -7.023 -8.321 1.00 93.94 99 VAL A N 1
ATOM 794 C CA . VAL A 1 99 ? 12.034 -7.138 -9.669 1.00 93.94 99 VAL A CA 1
ATOM 795 C C . VAL A 1 99 ? 11.568 -8.4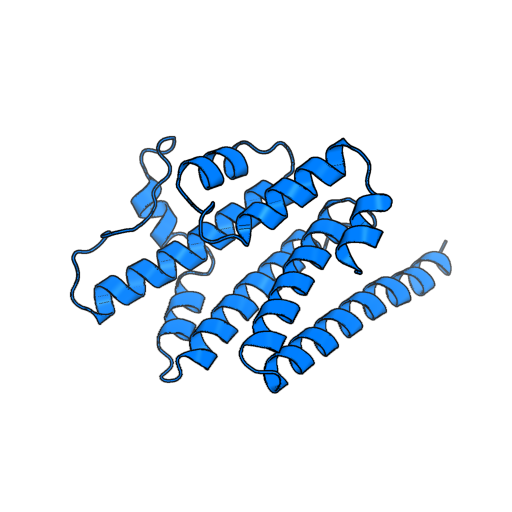09 -10.383 1.00 93.94 99 VAL A C 1
ATOM 797 O O . VAL A 1 99 ? 11.263 -8.351 -11.575 1.00 93.94 99 VAL A O 1
ATOM 800 N N . GLU A 1 100 ? 11.488 -9.539 -9.680 1.00 95.56 100 GLU A N 1
ATOM 801 C CA . GLU A 1 100 ? 10.972 -10.795 -10.233 1.00 95.56 100 GLU A CA 1
ATOM 802 C C . GLU A 1 100 ? 9.513 -10.651 -10.690 1.00 95.56 100 GLU A C 1
ATOM 804 O O . GLU A 1 100 ? 9.194 -10.967 -11.839 1.00 95.56 100 GLU A O 1
ATOM 809 N N . VAL A 1 101 ? 8.647 -10.098 -9.833 1.00 97.12 101 VAL A N 1
ATOM 810 C CA . VAL A 1 101 ? 7.243 -9.799 -10.155 1.00 97.12 101 VAL A CA 1
ATOM 811 C C . VAL A 1 101 ? 7.148 -8.885 -11.377 1.00 97.12 101 VAL A C 1
ATOM 813 O O . VAL A 1 101 ? 6.428 -9.183 -12.329 1.00 97.12 101 VAL A O 1
ATOM 816 N N . LEU A 1 102 ? 7.909 -7.790 -11.392 1.00 96.00 102 LEU A N 1
ATOM 817 C CA . LEU A 1 102 ? 7.898 -6.805 -12.475 1.00 96.00 102 LEU A CA 1
ATOM 818 C C . LEU A 1 102 ? 8.424 -7.371 -13.802 1.00 96.00 102 LEU A C 1
ATOM 820 O O . LEU A 1 102 ? 8.045 -6.884 -14.866 1.00 96.00 102 LEU A O 1
ATOM 824 N N . GLY A 1 103 ? 9.254 -8.416 -13.755 1.00 94.00 103 GLY A N 1
ATOM 825 C CA . GLY A 1 103 ? 9.767 -9.138 -14.919 1.00 94.00 103 GLY A CA 1
ATOM 826 C C . GLY A 1 103 ? 8.726 -9.964 -15.683 1.00 94.00 103 GLY A C 1
ATOM 827 O O . GLY A 1 103 ? 8.997 -10.372 -16.811 1.00 94.00 103 GLY A O 1
ATOM 828 N N . GLN A 1 104 ? 7.543 -10.205 -15.112 1.00 92.31 104 GLN A N 1
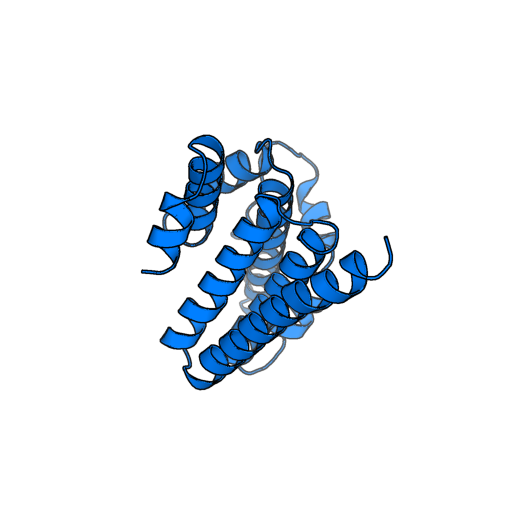ATOM 829 C CA . GLN A 1 104 ? 6.475 -10.983 -15.750 1.00 92.31 104 GLN A CA 1
ATOM 830 C C . GLN A 1 104 ? 5.872 -10.249 -16.958 1.00 92.31 104 GLN A C 1
ATOM 832 O O . GLN A 1 104 ? 5.942 -9.029 -17.050 1.00 92.31 104 GLN A O 1
ATOM 837 N N . ASN A 1 105 ? 5.260 -10.959 -17.910 1.00 82.44 105 ASN A N 1
ATOM 838 C CA . ASN A 1 105 ? 4.744 -10.332 -19.140 1.00 82.44 105 ASN A CA 1
ATOM 839 C C . ASN A 1 105 ? 3.387 -9.627 -18.967 1.00 82.44 105 ASN A C 1
ATOM 841 O O . ASN A 1 105 ? 3.076 -8.714 -19.727 1.00 82.44 105 ASN A O 1
ATOM 845 N N . ASP A 1 106 ? 2.581 -10.057 -17.997 1.00 90.62 106 ASP A N 1
ATOM 846 C CA . ASP A 1 106 ? 1.227 -9.547 -17.788 1.00 90.62 106 ASP A CA 1
ATOM 847 C C . ASP A 1 106 ? 1.215 -8.350 -16.827 1.00 90.62 106 ASP A C 1
ATOM 849 O O . ASP A 1 106 ? 1.705 -8.446 -15.704 1.00 90.62 106 ASP A O 1
ATOM 853 N N . ILE A 1 107 ? 0.633 -7.227 -17.258 1.00 91.06 107 ILE A N 1
ATOM 854 C CA . ILE A 1 107 ? 0.559 -5.996 -16.457 1.00 91.06 107 ILE A CA 1
ATOM 855 C C . ILE A 1 107 ? -0.295 -6.222 -15.207 1.00 91.06 107 ILE A C 1
ATOM 857 O O . ILE A 1 107 ? 0.101 -5.793 -14.126 1.00 91.06 107 ILE A O 1
ATOM 861 N N . LEU A 1 108 ? -1.430 -6.921 -15.328 1.00 91.50 108 LEU A N 1
ATOM 862 C CA . LEU A 1 108 ? -2.278 -7.211 -14.170 1.00 91.50 108 LEU A CA 1
ATOM 863 C C . LEU A 1 108 ? -1.559 -8.142 -13.188 1.00 91.50 108 LEU A C 1
ATOM 865 O O . LEU A 1 108 ? -1.569 -7.880 -11.989 1.00 91.50 108 LEU A O 1
ATOM 869 N N . GLY A 1 109 ? -0.858 -9.160 -13.689 1.00 92.75 109 GLY A N 1
ATOM 870 C CA . GLY A 1 109 ? 0.010 -10.030 -12.899 1.00 92.75 109 GLY A CA 1
ATOM 871 C C . GLY A 1 109 ? 1.084 -9.270 -12.118 1.00 92.75 109 GLY A C 1
ATOM 872 O O . GLY A 1 109 ? 1.276 -9.546 -10.936 1.00 92.75 109 GLY A O 1
ATOM 873 N N . ARG A 1 110 ? 1.717 -8.254 -12.723 1.00 94.81 110 ARG A N 1
ATOM 874 C CA . ARG A 1 110 ? 2.678 -7.380 -12.023 1.00 94.81 110 ARG A CA 1
ATOM 875 C C . ARG A 1 110 ? 2.023 -6.618 -10.876 1.00 94.81 110 ARG A C 1
ATOM 877 O O . ARG A 1 110 ? 2.531 -6.657 -9.761 1.00 94.81 110 ARG A O 1
ATOM 884 N N . GLU A 1 111 ? 0.906 -5.933 -11.130 1.00 94.38 111 GLU A N 1
ATOM 885 C CA . GLU A 1 111 ? 0.204 -5.175 -10.081 1.00 94.38 111 GLU A CA 1
ATOM 886 C C . GLU A 1 111 ? -0.289 -6.094 -8.959 1.00 94.38 111 GLU A C 1
ATOM 888 O O . GLU A 1 111 ? -0.224 -5.728 -7.788 1.00 94.38 111 GLU A O 1
ATOM 893 N N . ARG A 1 112 ? -0.747 -7.303 -9.306 1.00 95.12 112 ARG A N 1
ATOM 894 C CA . ARG A 1 112 ? -1.191 -8.308 -8.337 1.00 95.12 112 ARG A CA 1
ATOM 895 C C . ARG A 1 112 ? -0.030 -8.806 -7.489 1.00 95.12 112 ARG A C 1
ATOM 897 O O . ARG A 1 112 ? -0.157 -8.877 -6.276 1.00 95.12 112 ARG A O 1
ATOM 904 N N . GLY A 1 113 ? 1.109 -9.108 -8.106 1.00 96.56 113 GLY A N 1
ATOM 905 C CA . GLY A 1 113 ? 2.293 -9.555 -7.378 1.00 96.56 113 GLY A CA 1
ATOM 906 C C . GLY A 1 113 ? 2.836 -8.489 -6.422 1.00 96.56 113 GLY A C 1
ATOM 907 O O . GLY A 1 113 ? 3.252 -8.823 -5.318 1.00 96.56 113 GLY A O 1
ATOM 908 N N . LEU A 1 114 ? 2.785 -7.205 -6.797 1.00 97.06 114 LEU A N 1
ATOM 909 C CA . LEU A 1 114 ? 3.159 -6.110 -5.893 1.00 97.06 114 LEU A CA 1
ATOM 910 C C . LEU A 1 114 ? 2.185 -5.990 -4.711 1.00 97.06 114 LEU A C 1
ATOM 912 O O . LEU A 1 114 ? 2.621 -5.795 -3.579 1.00 97.06 114 LEU A O 1
ATOM 916 N N . ASP A 1 115 ? 0.884 -6.166 -4.945 1.00 97.44 115 ASP A N 1
ATOM 917 C CA . ASP A 1 115 ? -0.105 -6.205 -3.863 1.00 97.44 115 ASP A CA 1
ATOM 918 C C . ASP A 1 115 ? 0.026 -7.440 -2.977 1.00 97.44 115 ASP A C 1
ATOM 920 O O . ASP A 1 115 ? -0.248 -7.361 -1.783 1.00 97.44 115 ASP A O 1
ATOM 924 N N . ASP A 1 116 ? 0.450 -8.577 -3.527 1.00 97.81 116 ASP A N 1
ATOM 925 C CA . ASP A 1 116 ? 0.730 -9.781 -2.748 1.00 97.81 116 ASP A CA 1
ATOM 926 C C . ASP A 1 116 ? 1.925 -9.571 -1.807 1.00 97.81 116 ASP A C 1
ATOM 928 O O . ASP A 1 116 ? 1.872 -10.019 -0.659 1.00 97.81 116 ASP A O 1
ATOM 932 N N . LEU A 1 117 ? 2.956 -8.845 -2.255 1.00 98.38 117 LEU A N 1
ATOM 933 C CA . LEU A 1 117 ? 4.077 -8.413 -1.414 1.00 98.38 117 LEU A CA 1
ATOM 934 C C . LEU A 1 117 ? 3.608 -7.458 -0.307 1.00 98.38 117 LEU A C 1
ATOM 936 O O . LEU A 1 117 ? 3.857 -7.712 0.870 1.00 98.38 117 LEU A O 1
ATOM 940 N N . LEU A 1 118 ? 2.836 -6.424 -0.655 1.00 98.00 118 LEU A N 1
ATOM 941 C CA . LEU A 1 118 ? 2.270 -5.492 0.325 1.00 98.00 118 LEU A CA 1
ATOM 942 C C . LEU A 1 118 ? 1.353 -6.201 1.334 1.00 98.00 118 LEU A C 1
ATOM 944 O O . LEU A 1 118 ? 1.425 -5.939 2.531 1.00 98.00 118 LEU A O 1
ATOM 948 N N . TRP A 1 119 ? 0.525 -7.145 0.880 1.00 98.06 119 TRP A N 1
ATOM 949 C CA . TRP A 1 119 ? -0.315 -7.970 1.749 1.00 98.06 119 TRP A CA 1
ATOM 950 C C . TRP A 1 119 ? 0.522 -8.790 2.727 1.00 98.06 119 TRP A C 1
ATOM 952 O O . TRP A 1 119 ? 0.192 -8.834 3.911 1.00 98.06 119 TRP A O 1
ATOM 962 N N . ALA A 1 120 ? 1.586 -9.436 2.243 1.00 97.88 120 ALA A N 1
ATOM 963 C CA . ALA A 1 120 ? 2.491 -10.211 3.082 1.00 97.88 120 ALA A CA 1
ATOM 964 C C . ALA A 1 120 ? 3.182 -9.328 4.130 1.00 97.88 120 ALA A C 1
ATOM 966 O O . ALA A 1 120 ? 3.281 -9.736 5.286 1.00 97.88 120 ALA A O 1
ATOM 967 N N . LYS A 1 121 ? 3.564 -8.094 3.773 1.00 98.06 121 LYS A N 1
ATOM 968 C CA . LYS A 1 121 ? 4.098 -7.150 4.757 1.00 98.06 121 LYS A CA 1
ATOM 969 C C . LYS A 1 121 ? 3.060 -6.766 5.806 1.00 98.06 121 LYS A C 1
ATOM 971 O O . LYS A 1 121 ? 3.370 -6.748 6.989 1.00 98.06 121 LYS A O 1
ATOM 976 N N . ILE A 1 122 ? 1.809 -6.521 5.413 1.00 97.56 122 ILE A N 1
ATOM 977 C CA . ILE A 1 122 ? 0.734 -6.248 6.380 1.00 97.56 122 ILE A CA 1
ATOM 978 C C . ILE A 1 122 ? 0.530 -7.445 7.328 1.00 97.56 122 ILE A C 1
ATOM 980 O O . ILE A 1 122 ? 0.293 -7.242 8.518 1.00 97.56 122 ILE A O 1
ATOM 984 N N . ASP A 1 123 ? 0.609 -8.685 6.825 1.00 95.62 123 ASP A N 1
ATOM 985 C CA . ASP A 1 123 ? 0.568 -9.892 7.667 1.00 95.62 123 ASP A CA 1
ATOM 986 C C . ASP A 1 123 ? 1.710 -9.895 8.695 1.00 95.62 123 ASP A C 1
ATOM 988 O O . ASP A 1 123 ? 1.462 -10.120 9.877 1.00 95.62 123 ASP A O 1
ATOM 992 N N . GLU A 1 124 ? 2.938 -9.602 8.269 1.00 95.69 124 GLU A N 1
ATOM 993 C CA . GLU A 1 124 ? 4.113 -9.520 9.145 1.00 95.69 124 GLU A CA 1
ATOM 994 C C . GLU A 1 124 ? 3.955 -8.442 10.224 1.00 95.69 124 GLU A C 1
ATOM 996 O O . GLU A 1 124 ? 4.100 -8.735 11.409 1.00 95.69 124 GLU A O 1
ATOM 1001 N N . LEU A 1 125 ? 3.572 -7.225 9.828 1.00 95.44 125 LEU A N 1
ATOM 1002 C CA . LEU A 1 125 ? 3.394 -6.087 10.735 1.00 95.44 125 LEU A CA 1
ATOM 1003 C C . LEU A 1 125 ? 2.273 -6.297 11.758 1.00 95.44 125 LEU A C 1
ATOM 1005 O O . LEU A 1 125 ? 2.204 -5.573 12.741 1.00 95.44 125 LEU A O 1
ATOM 1009 N N . THR A 1 126 ? 1.379 -7.266 11.543 1.00 93.19 126 THR A N 1
ATOM 1010 C CA . THR A 1 126 ? 0.257 -7.543 12.453 1.00 93.19 126 THR A CA 1
ATOM 1011 C C . THR A 1 126 ? 0.368 -8.886 13.171 1.00 93.19 126 THR A C 1
ATOM 1013 O O . THR A 1 126 ? -0.458 -9.177 14.032 1.00 93.19 126 THR A O 1
ATOM 1016 N N . VAL A 1 127 ? 1.392 -9.702 12.886 1.00 87.38 127 VAL A N 1
ATOM 1017 C CA . VAL A 1 127 ? 1.473 -11.090 13.381 1.00 87.38 127 VAL A CA 1
ATOM 1018 C C . VAL A 1 127 ? 1.577 -11.190 14.906 1.00 87.38 127 VAL A C 1
ATOM 1020 O O . VAL A 1 127 ? 1.022 -12.110 15.502 1.00 87.38 127 VAL A O 1
ATOM 1023 N N . MET A 1 128 ? 2.267 -10.238 15.541 1.00 80.69 128 MET A N 1
ATOM 1024 C CA . MET A 1 128 ? 2.469 -10.197 16.996 1.00 80.69 128 MET A CA 1
ATOM 1025 C C . MET A 1 128 ? 1.401 -9.373 17.726 1.00 80.69 128 MET A C 1
ATOM 1027 O O . MET A 1 128 ? 1.425 -9.286 18.954 1.00 80.69 128 MET A O 1
ATOM 1031 N N . HIS A 1 129 ? 0.474 -8.767 16.984 1.00 78.06 129 HIS A N 1
ATOM 1032 C CA . HIS A 1 129 ? -0.489 -7.811 17.503 1.00 78.06 129 HIS A CA 1
ATOM 1033 C C . HIS A 1 129 ? -1.837 -8.485 17.752 1.00 78.06 129 HIS A C 1
ATOM 1035 O O . HIS A 1 129 ? -2.399 -9.169 16.894 1.00 78.06 129 HIS A O 1
ATOM 1041 N N . VAL A 1 130 ? -2.376 -8.294 18.956 1.00 72.19 130 VAL A N 1
ATOM 1042 C CA . VAL A 1 130 ? -3.647 -8.892 19.369 1.00 72.19 130 VAL A CA 1
ATOM 1043 C C . VAL A 1 130 ? -4.525 -7.794 19.964 1.00 72.19 130 VAL A C 1
ATOM 1045 O O . VAL A 1 130 ? -4.272 -7.320 21.066 1.00 72.19 130 VAL A O 1
ATOM 1048 N N . PHE A 1 131 ? -5.579 -7.414 19.233 1.00 71.06 131 PHE A N 1
ATOM 1049 C CA . PHE A 1 131 ? -6.570 -6.397 19.628 1.00 71.06 131 PHE A CA 1
ATOM 1050 C C . PHE A 1 131 ? -6.040 -4.970 19.846 1.00 71.06 131 PHE A C 1
ATOM 1052 O O . PHE A 1 131 ? -6.545 -4.249 20.708 1.00 71.06 131 PHE A O 1
ATOM 1059 N N . ASP A 1 132 ? -5.079 -4.524 19.044 1.00 88.31 132 ASP A N 1
ATOM 1060 C CA . ASP A 1 132 ? -4.689 -3.116 18.999 1.00 88.31 132 ASP A CA 1
ATOM 1061 C C . ASP A 1 132 ? -5.102 -2.436 17.688 1.00 88.31 132 ASP A C 1
ATOM 1063 O O . ASP A 1 132 ? -5.728 -3.025 16.798 1.00 88.31 132 ASP A O 1
ATOM 1067 N N . ILE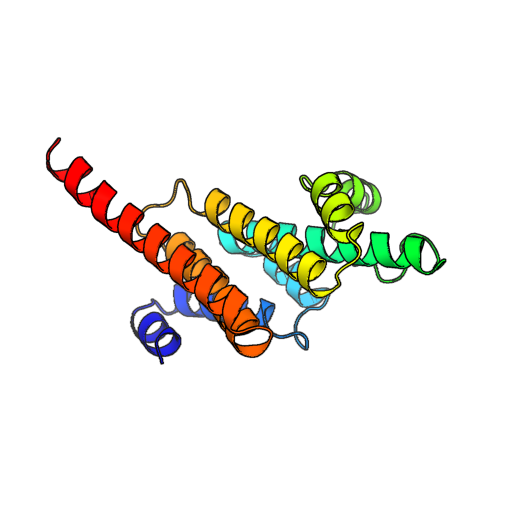 A 1 133 ? -4.784 -1.146 17.609 1.00 93.94 133 ILE A N 1
ATOM 1068 C CA . ILE A 1 133 ? -5.046 -0.330 16.431 1.00 93.94 133 ILE A CA 1
ATOM 1069 C C . ILE A 1 133 ? -4.306 -0.856 15.196 1.00 93.94 133 ILE A C 1
ATOM 1071 O O . ILE A 1 133 ? -4.862 -0.782 14.105 1.00 93.94 133 ILE A O 1
ATOM 1075 N N . ASP A 1 134 ? -3.132 -1.466 15.342 1.00 94.69 134 ASP A N 1
ATOM 1076 C CA . ASP A 1 134 ? -2.311 -1.927 14.218 1.00 94.69 134 ASP A CA 1
ATOM 1077 C C . ASP A 1 134 ? -2.999 -3.075 13.469 1.00 94.69 134 ASP A C 1
ATOM 1079 O O . ASP A 1 134 ? -3.047 -3.078 12.237 1.00 94.69 134 ASP A O 1
ATOM 1083 N N . VAL A 1 135 ? -3.677 -3.979 14.188 1.00 92.88 135 VAL A N 1
ATOM 1084 C CA . VAL A 1 135 ? -4.536 -5.010 13.571 1.00 92.88 135 VAL A CA 1
ATOM 1085 C C . VAL A 1 135 ? -5.672 -4.384 12.753 1.00 92.88 135 VAL A C 1
ATOM 1087 O O . VAL A 1 135 ? -6.003 -4.871 11.668 1.00 92.88 135 VAL A O 1
ATOM 1090 N N . ILE A 1 136 ? -6.279 -3.300 13.245 1.00 94.50 136 ILE A N 1
ATOM 1091 C CA . ILE A 1 136 ? -7.370 -2.604 12.545 1.00 94.50 136 ILE A CA 1
ATOM 1092 C C . ILE A 1 136 ? -6.834 -1.870 11.308 1.00 94.50 136 ILE A C 1
ATOM 1094 O O . ILE A 1 136 ? -7.451 -1.946 10.244 1.00 94.50 136 ILE A O 1
ATOM 1098 N N . LEU A 1 137 ? -5.688 -1.193 11.417 1.00 96.69 137 LEU A N 1
ATOM 1099 C CA . LEU A 1 137 ? -5.029 -0.521 10.294 1.00 96.69 137 LEU A CA 1
ATOM 1100 C C . LEU A 1 137 ? -4.641 -1.537 9.210 1.00 96.69 137 LEU A C 1
ATOM 1102 O O . LEU A 1 137 ? -4.978 -1.344 8.041 1.00 96.69 137 LEU A O 1
ATOM 1106 N N . GLY A 1 138 ? -4.047 -2.670 9.594 1.00 96.50 138 GLY A N 1
ATOM 1107 C CA . GLY A 1 138 ? -3.717 -3.754 8.672 1.00 96.50 138 GLY A CA 1
ATOM 1108 C C . GLY A 1 138 ? -4.945 -4.365 7.999 1.00 96.50 138 GLY A C 1
ATOM 1109 O O . GLY A 1 138 ? -4.946 -4.589 6.785 1.00 96.50 138 GLY A O 1
ATOM 1110 N N . PHE A 1 139 ? -6.034 -4.567 8.746 1.00 95.50 139 PHE A N 1
ATOM 1111 C CA . PHE A 1 139 ? -7.311 -4.979 8.164 1.00 95.50 139 PHE A CA 1
ATOM 1112 C C . PHE A 1 139 ? -7.806 -3.976 7.112 1.00 95.50 139 PHE A C 1
ATOM 1114 O O . PHE A 1 139 ? -8.212 -4.385 6.023 1.00 95.50 139 PHE A O 1
ATOM 1121 N N . VAL A 1 140 ? -7.744 -2.672 7.401 1.00 96.75 140 VAL A N 1
ATOM 1122 C CA . VAL A 1 140 ? -8.176 -1.637 6.456 1.00 96.75 140 VAL A CA 1
ATOM 1123 C C . VAL A 1 140 ? -7.288 -1.591 5.216 1.00 96.75 140 VAL A C 1
ATOM 1125 O O . VAL A 1 140 ? -7.836 -1.542 4.117 1.00 96.75 140 VAL A O 1
ATOM 1128 N N . CYS A 1 141 ? -5.962 -1.699 5.329 1.00 97.69 141 CYS A N 1
ATOM 1129 C CA . CYS A 1 141 ? -5.088 -1.797 4.153 1.00 97.69 141 CYS A CA 1
ATOM 1130 C C . CYS A 1 141 ? -5.480 -2.967 3.244 1.00 97.69 141 CYS A C 1
ATOM 1132 O O . CYS A 1 141 ? -5.635 -2.801 2.035 1.00 97.69 141 CYS A O 1
ATOM 1134 N N . LYS A 1 142 ? -5.727 -4.147 3.820 1.00 97.69 142 LYS A N 1
ATOM 1135 C CA . LYS A 1 142 ? -6.178 -5.316 3.053 1.00 97.69 142 LYS A CA 1
ATOM 1136 C C . LYS A 1 142 ? -7.557 -5.108 2.433 1.00 97.69 142 LYS A C 1
ATOM 1138 O O . LYS A 1 142 ? -7.780 -5.516 1.296 1.00 97.69 142 LYS A O 1
ATOM 1143 N N . LEU A 1 143 ? -8.473 -4.441 3.138 1.00 96.88 143 LEU A N 1
ATOM 1144 C CA . LEU A 1 143 ? -9.773 -4.059 2.588 1.00 96.88 143 LEU A CA 1
ATOM 1145 C C . LEU A 1 143 ? -9.613 -3.120 1.380 1.00 96.88 143 LEU A C 1
ATOM 1147 O O . LEU A 1 143 ? -10.286 -3.312 0.372 1.00 96.88 143 LEU A O 1
ATOM 1151 N N . LYS A 1 144 ? -8.674 -2.167 1.424 1.00 96.75 144 LYS A N 1
ATOM 1152 C CA . LYS A 1 144 ? -8.362 -1.288 0.286 1.00 96.75 144 LYS A CA 1
ATOM 1153 C C . LYS A 1 144 ? -7.791 -2.050 -0.914 1.00 96.75 144 LYS A C 1
ATOM 1155 O O . LYS A 1 144 ? -8.177 -1.741 -2.041 1.00 96.75 144 LYS A O 1
ATOM 1160 N N . ILE A 1 145 ? -6.951 -3.066 -0.691 1.00 97.38 145 ILE A N 1
ATOM 1161 C CA . ILE A 1 145 ? -6.485 -3.980 -1.754 1.00 97.38 145 ILE A CA 1
ATOM 1162 C C . ILE A 1 145 ? -7.678 -4.716 -2.381 1.00 97.38 145 ILE A C 1
ATOM 1164 O O . ILE A 1 145 ? -7.819 -4.733 -3.604 1.00 97.38 145 ILE A O 1
ATOM 1168 N N . VAL A 1 146 ? -8.576 -5.271 -1.557 1.00 97.69 146 VAL A N 1
ATOM 1169 C CA . VAL A 1 146 ? -9.802 -5.940 -2.028 1.00 97.69 146 VAL A CA 1
ATOM 1170 C C . VAL A 1 146 ? -10.649 -4.998 -2.884 1.00 97.69 146 VAL A C 1
ATOM 1172 O O . VAL A 1 146 ? -11.007 -5.363 -4.002 1.00 97.69 146 VAL A O 1
ATOM 1175 N N . ASP A 1 147 ? -10.943 -3.792 -2.394 1.00 95.25 147 ASP A N 1
ATOM 1176 C CA . ASP A 1 147 ? -11.758 -2.801 -3.104 1.00 95.25 147 ASP A CA 1
ATOM 1177 C C . ASP A 1 147 ? -11.136 -2.422 -4.454 1.00 95.25 147 ASP A C 1
ATOM 1179 O O . ASP A 1 147 ? -11.834 -2.355 -5.470 1.00 95.25 147 ASP A O 1
ATOM 1183 N N . ARG A 1 148 ? -9.809 -2.225 -4.487 1.00 95.12 148 ARG A N 1
ATOM 1184 C CA . ARG A 1 148 ? -9.080 -1.917 -5.722 1.00 95.12 148 ARG A CA 1
ATOM 1185 C C . ARG A 1 148 ? -9.271 -3.031 -6.745 1.00 95.12 148 ARG A C 1
ATOM 1187 O O . ARG A 1 148 ? -9.681 -2.754 -7.872 1.00 95.12 148 ARG A O 1
ATOM 1194 N N . TRP A 1 149 ? -9.054 -4.284 -6.351 1.00 97.12 149 TRP A N 1
ATOM 1195 C CA . TRP A 1 149 ? -9.191 -5.419 -7.262 1.00 97.12 149 TRP A CA 1
ATOM 1196 C C . TRP A 1 149 ? -10.628 -5.719 -7.654 1.00 97.12 149 TRP A C 1
ATOM 1198 O O . TRP A 1 149 ? -10.857 -6.046 -8.808 1.00 97.12 149 TRP A O 1
ATOM 1208 N N . LEU A 1 150 ? -11.611 -5.538 -6.772 1.00 96.06 150 LEU A N 1
ATOM 1209 C CA . LEU A 1 150 ? -13.019 -5.666 -7.156 1.00 96.06 150 LEU A CA 1
ATOM 1210 C C . LEU A 1 150 ? -13.409 -4.685 -8.271 1.00 96.06 150 LEU A C 1
ATOM 1212 O O . LEU A 1 150 ? -14.273 -5.018 -9.078 1.00 96.06 150 LEU A O 1
ATOM 1216 N N . SER A 1 151 ? -12.765 -3.514 -8.338 1.00 94.00 151 SER A N 1
ATOM 1217 C CA . SER A 1 151 ? -12.996 -2.544 -9.416 1.00 94.00 151 SER A CA 1
ATOM 1218 C C . SER A 1 151 ? -12.183 -2.810 -10.692 1.00 94.00 151 SER A C 1
ATOM 1220 O O . SER A 1 151 ? -12.664 -2.497 -11.778 1.00 94.00 151 SER A O 1
ATOM 1222 N N . LEU A 1 152 ? -10.976 -3.381 -10.578 1.00 93.38 152 LEU A N 1
ATOM 1223 C CA . LEU A 1 152 ? -10.079 -3.647 -11.714 1.00 93.38 152 LEU A CA 1
ATOM 1224 C C . LEU A 1 152 ? -10.318 -5.012 -12.380 1.00 93.38 152 LEU A C 1
ATOM 1226 O O . LEU A 1 152 ? -10.383 -5.097 -13.603 1.00 93.38 152 LEU A O 1
ATOM 1230 N N . ASP A 1 153 ? -10.431 -6.072 -11.582 1.00 94.62 153 ASP A N 1
ATOM 1231 C CA . ASP A 1 153 ? -10.709 -7.444 -12.008 1.00 94.62 153 ASP A CA 1
ATOM 1232 C C . ASP A 1 153 ? -11.476 -8.184 -10.903 1.00 94.62 153 ASP A C 1
ATOM 1234 O O . ASP A 1 153 ? -10.914 -8.661 -9.912 1.00 94.62 153 ASP A O 1
ATOM 1238 N N . GLU A 1 154 ? -12.790 -8.308 -11.083 1.00 95.38 154 GLU A N 1
ATOM 1239 C CA . GLU A 1 154 ? -13.692 -8.864 -10.073 1.00 95.38 154 GLU A CA 1
ATOM 1240 C C . GLU A 1 154 ? -13.305 -10.294 -9.645 1.00 95.38 154 GLU A C 1
ATOM 1242 O O . GLU A 1 154 ? -13.542 -10.698 -8.503 1.00 95.38 154 GLU A O 1
ATOM 1247 N N . ALA A 1 155 ? -12.700 -11.085 -10.541 1.00 95.19 155 ALA A N 1
ATOM 1248 C CA . ALA A 1 155 ? -12.229 -12.426 -10.210 1.00 95.19 155 ALA A CA 1
ATOM 1249 C C . ALA A 1 155 ? -11.127 -12.383 -9.143 1.00 95.19 155 ALA A C 1
ATOM 1251 O O . ALA A 1 155 ? -11.304 -12.990 -8.081 1.00 95.19 155 ALA A O 1
ATOM 1252 N N . THR A 1 156 ? -10.067 -11.609 -9.377 1.00 93.88 156 THR A N 1
ATOM 1253 C CA . THR A 1 156 ? -8.982 -11.378 -8.414 1.00 93.88 156 THR A CA 1
ATOM 1254 C C . THR A 1 156 ? -9.494 -10.683 -7.150 1.00 93.88 156 THR A C 1
ATOM 1256 O O . THR A 1 156 ? -9.144 -11.085 -6.040 1.00 93.88 156 THR A O 1
ATOM 1259 N N . GLY A 1 157 ? -10.413 -9.720 -7.269 1.00 95.56 157 GLY A N 1
ATOM 1260 C CA . GLY A 1 157 ? -11.034 -9.067 -6.110 1.00 95.56 157 GLY A CA 1
ATOM 1261 C C . GLY A 1 157 ? -11.744 -10.056 -5.182 1.00 95.56 157 GLY A C 1
ATOM 1262 O O . GLY A 1 157 ? -11.568 -10.023 -3.963 1.00 95.56 157 GLY A O 1
ATOM 1263 N N . ARG A 1 158 ? -12.484 -11.020 -5.746 1.00 96.56 158 ARG A N 1
ATOM 1264 C CA . ARG A 1 158 ? -13.112 -12.099 -4.965 1.00 96.56 158 ARG A CA 1
ATOM 1265 C C . ARG A 1 158 ? -12.093 -13.061 -4.352 1.00 96.56 158 ARG A C 1
ATOM 1267 O O . ARG A 1 158 ? -12.394 -13.673 -3.328 1.00 96.56 158 ARG A O 1
ATOM 1274 N N . GLU A 1 159 ? -10.920 -13.247 -4.950 1.00 97.00 159 GLU A N 1
ATOM 1275 C CA . GLU A 1 159 ? -9.834 -14.032 -4.345 1.00 97.00 159 GLU A CA 1
ATOM 1276 C C . GLU A 1 159 ? -9.270 -13.330 -3.106 1.00 97.00 159 GLU A C 1
ATOM 1278 O O . GLU A 1 159 ? -9.244 -13.945 -2.035 1.00 97.00 159 GLU A O 1
ATOM 1283 N N . TYR A 1 160 ? -8.939 -12.038 -3.202 1.00 96.94 160 TYR A N 1
ATOM 1284 C CA . TYR A 1 160 ? -8.510 -11.247 -2.044 1.00 96.94 160 TYR A CA 1
ATOM 1285 C C . TYR A 1 160 ? -9.585 -11.185 -0.961 1.00 96.94 160 TYR A C 1
ATOM 1287 O O . TYR A 1 160 ? -9.274 -11.345 0.216 1.00 96.94 160 TYR A O 1
ATOM 1295 N N . PHE A 1 161 ? -10.860 -11.036 -1.330 1.00 96.94 161 PHE A N 1
ATOM 1296 C CA . PHE A 1 161 ? -11.948 -11.037 -0.354 1.00 96.94 161 PHE A CA 1
ATOM 1297 C C . PHE A 1 161 ? -12.024 -12.364 0.415 1.00 96.94 161 PHE A C 1
ATOM 1299 O O . PHE A 1 161 ? -12.128 -12.376 1.642 1.00 96.94 161 PHE A O 1
ATOM 1306 N N . ARG A 1 162 ? -11.919 -13.506 -0.280 1.00 97.00 162 ARG A N 1
ATOM 1307 C CA . ARG A 1 162 ? -11.882 -14.821 0.381 1.00 97.00 162 ARG A CA 1
ATOM 1308 C C . ARG A 1 162 ? -10.659 -14.966 1.287 1.00 97.00 162 ARG A C 1
ATOM 1310 O O . ARG A 1 162 ? -10.794 -15.545 2.365 1.00 97.00 162 ARG A O 1
ATOM 1317 N N . LYS A 1 163 ? -9.499 -14.443 0.873 1.00 95.88 163 LYS A N 1
ATOM 1318 C CA . LYS A 1 163 ? -8.279 -14.398 1.694 1.00 95.88 163 LYS A CA 1
ATOM 1319 C C . LYS A 1 163 ? -8.518 -13.583 2.970 1.00 95.88 163 LYS A C 1
ATOM 1321 O O . LYS A 1 163 ? -8.341 -14.122 4.056 1.00 95.88 163 LYS A O 1
ATOM 1326 N N . LEU A 1 164 ? -9.065 -12.371 2.846 1.00 95.25 164 LEU A N 1
ATOM 1327 C CA . LEU A 1 164 ? -9.414 -11.497 3.972 1.00 95.25 164 LEU A CA 1
ATOM 1328 C C . LEU A 1 164 ? -10.344 -12.188 4.978 1.00 95.25 164 LEU A C 1
ATOM 1330 O O . LEU A 1 164 ? -10.080 -12.198 6.178 1.00 95.25 164 LEU A O 1
ATOM 1334 N N . VAL A 1 165 ? -11.422 -12.810 4.491 1.00 93.56 165 VAL A N 1
ATOM 1335 C CA . VAL A 1 165 ? -12.383 -13.533 5.341 1.00 93.56 165 VAL A CA 1
ATOM 1336 C C . VAL A 1 165 ? -11.726 -14.724 6.040 1.00 93.56 165 VAL A C 1
ATOM 1338 O O . VAL A 1 165 ? -12.030 -15.000 7.201 1.00 93.56 165 VAL A O 1
ATOM 1341 N N . LYS A 1 166 ? -10.831 -15.445 5.356 1.00 91.50 166 LYS A N 1
ATOM 1342 C CA . LYS A 1 166 ? -10.089 -16.563 5.949 1.00 91.50 166 LYS A CA 1
ATOM 1343 C C . LYS A 1 166 ? -9.164 -16.086 7.070 1.00 91.50 166 LYS A C 1
ATOM 1345 O O . LYS A 1 166 ? -9.135 -16.728 8.118 1.00 91.50 166 LYS A O 1
ATOM 1350 N N . ASP A 1 167 ? -8.455 -14.980 6.871 1.00 87.44 167 ASP A N 1
ATOM 1351 C CA . ASP A 1 167 ? -7.551 -14.410 7.876 1.00 87.44 167 ASP A CA 1
ATOM 1352 C C . ASP A 1 167 ? -8.330 -13.939 9.114 1.00 87.44 167 ASP A C 1
ATOM 1354 O O . ASP A 1 167 ? -7.966 -14.277 10.240 1.00 87.44 167 ASP A O 1
ATOM 1358 N N . LEU A 1 168 ? -9.482 -13.284 8.911 1.00 85.88 168 LEU A N 1
ATOM 1359 C CA . LEU A 1 168 ? -10.399 -12.914 9.995 1.00 85.88 168 LEU A CA 1
ATOM 1360 C C . LEU A 1 168 ? -10.874 -14.128 10.804 1.00 85.88 168 LEU A C 1
ATOM 1362 O O . LEU A 1 168 ? -10.897 -14.080 12.033 1.00 85.88 168 LEU A O 1
ATOM 1366 N N . ARG A 1 169 ? -11.251 -15.224 10.132 1.00 83.88 169 ARG A N 1
ATOM 1367 C CA . ARG A 1 169 ? -11.717 -16.448 10.807 1.00 83.88 169 ARG A CA 1
ATOM 1368 C C . ARG A 1 169 ? -10.626 -17.099 11.641 1.00 83.88 169 ARG A C 1
ATOM 1370 O O . ARG A 1 169 ? -10.894 -17.439 12.784 1.00 83.88 169 ARG A O 1
ATOM 1377 N N . LYS A 1 170 ? -9.401 -17.203 11.121 1.00 80.19 170 LYS A N 1
ATOM 1378 C CA . LYS A 1 170 ? -8.258 -17.724 11.889 1.00 80.19 170 LYS A CA 1
ATOM 1379 C C . LYS A 1 170 ? -7.993 -16.902 13.145 1.00 80.19 170 LYS A C 1
ATOM 1381 O O . LYS A 1 170 ? -7.781 -17.469 14.212 1.00 80.19 170 LYS A O 1
ATOM 1386 N N . GLY A 1 171 ? -8.051 -15.575 13.024 1.00 71.50 171 GLY A N 1
ATOM 1387 C CA . GLY A 1 171 ? -7.917 -14.679 14.168 1.00 71.50 171 GLY A CA 1
ATOM 1388 C C . GLY A 1 171 ? -9.020 -14.878 15.212 1.00 71.50 171 GLY A C 1
ATOM 1389 O O . GLY A 1 171 ? -8.783 -14.647 16.388 1.00 71.50 171 GLY A O 1
ATOM 1390 N N . VAL A 1 172 ? -10.218 -15.315 14.813 1.00 67.88 172 VAL A N 1
ATOM 1391 C CA . VAL A 1 172 ? -11.324 -15.643 15.727 1.00 67.88 172 VAL A CA 1
ATOM 1392 C C . VAL A 1 172 ? -11.173 -17.043 16.335 1.00 67.88 172 VAL A C 1
ATOM 1394 O O . VAL A 1 172 ? -11.359 -17.199 17.535 1.00 67.88 172 VAL A O 1
ATOM 1397 N N . GLU A 1 173 ? -10.803 -18.052 15.549 1.00 67.06 173 GLU A N 1
ATOM 1398 C CA . GLU A 1 173 ? -10.635 -19.443 16.004 1.00 67.06 173 GLU A CA 1
ATOM 1399 C C . GLU A 1 173 ? -9.464 -19.603 16.982 1.00 67.06 173 GLU A C 1
ATOM 1401 O O . GLU A 1 173 ? -9.628 -20.236 18.023 1.00 67.06 173 GLU A O 1
ATOM 1406 N N . GLY A 1 174 ? -8.330 -18.935 16.735 1.00 60.38 174 GLY A N 1
ATOM 1407 C CA . GLY A 1 174 ? -7.196 -18.927 17.667 1.00 60.38 174 GLY A CA 1
ATOM 1408 C C . GLY A 1 174 ? -7.526 -18.340 19.049 1.00 60.38 174 GLY A C 1
ATOM 1409 O O . GLY A 1 174 ? -6.846 -18.651 20.024 1.00 60.38 174 GLY A O 1
ATOM 1410 N N . LYS A 1 175 ? -8.599 -17.541 19.169 1.00 55.34 175 LYS A N 1
ATOM 1411 C CA . LYS A 1 175 ? -9.091 -17.027 20.462 1.00 55.34 175 LYS A CA 1
ATOM 1412 C C . LYS A 1 175 ? -9.789 -18.110 21.278 1.00 55.34 175 LYS A C 1
ATOM 1414 O O . LYS A 1 175 ? -9.579 -18.185 22.483 1.00 55.34 175 LYS A O 1
ATOM 1419 N N . PHE A 1 176 ? -10.577 -18.966 20.628 1.00 49.75 176 PHE A N 1
ATOM 1420 C CA . PHE A 1 176 ? -11.306 -20.035 21.313 1.00 49.75 176 PHE A CA 1
ATOM 1421 C C . PHE A 1 176 ? -10.377 -21.135 21.836 1.00 49.75 176 PHE A C 1
ATOM 1423 O O . PHE A 1 176 ? -10.690 -21.760 22.842 1.00 49.75 176 PHE A O 1
ATOM 1430 N N . GLU A 1 177 ? -9.222 -21.356 21.207 1.00 51.41 177 GLU A N 1
ATOM 1431 C CA . GLU A 1 177 ? -8.227 -22.314 21.708 1.00 51.41 177 GLU A CA 1
ATOM 1432 C C . GLU A 1 177 ? -7.394 -21.746 22.873 1.00 51.41 177 GLU A C 1
ATOM 1434 O O . GLU A 1 177 ? -7.065 -22.480 23.804 1.00 51.41 177 GLU A O 1
ATOM 1439 N N . GLY A 1 178 ? -7.104 -20.438 22.873 1.00 51.41 178 GLY A N 1
ATOM 1440 C CA . GLY A 1 178 ? -6.360 -19.769 23.950 1.00 51.41 178 GLY A CA 1
ATOM 1441 C C . GLY A 1 178 ? -7.147 -19.578 25.254 1.00 51.41 178 GLY A C 1
ATOM 1442 O O . GLY A 1 178 ? -6.550 -19.569 26.328 1.00 51.41 178 GLY A O 1
ATOM 1443 N N . GLU A 1 179 ? -8.477 -19.468 25.189 1.00 47.25 179 GLU A N 1
ATOM 1444 C CA . GLU A 1 179 ? -9.347 -19.355 26.375 1.00 47.25 179 GLU A CA 1
ATOM 1445 C C . GLU A 1 179 ? -9.618 -20.702 27.069 1.00 47.25 179 GLU A C 1
ATOM 1447 O O . GLU A 1 179 ? -9.971 -20.722 28.243 1.00 47.25 179 GLU A O 1
ATOM 1452 N N . VAL A 1 180 ? -9.426 -21.835 26.384 1.00 49.47 180 VAL A N 1
ATOM 1453 C CA . VAL A 1 180 ? -9.633 -23.186 26.954 1.00 49.47 180 VAL A CA 1
ATOM 1454 C C . VAL A 1 180 ? -8.393 -23.690 27.713 1.00 49.47 180 VAL A C 1
ATOM 1456 O O . VAL A 1 180 ? -8.464 -24.682 28.437 1.00 49.47 180 VAL A O 1
ATOM 1459 N N . LEU A 1 181 ? -7.255 -23.002 27.576 1.00 47.16 181 LEU A N 1
ATOM 1460 C CA . LEU A 1 181 ? -5.975 -23.370 28.191 1.00 47.16 181 LEU A CA 1
ATOM 1461 C C . LEU A 1 181 ? -5.572 -22.498 29.397 1.00 47.16 181 LEU A C 1
ATOM 1463 O O . LEU A 1 181 ? -4.454 -22.661 29.887 1.00 47.16 181 LEU A O 1
ATOM 1467 N N . ASN A 1 182 ? -6.460 -21.629 29.897 1.00 38.50 182 ASN A N 1
ATOM 1468 C CA . ASN A 1 182 ? -6.253 -20.828 31.115 1.00 38.50 182 ASN A CA 1
ATOM 1469 C C . ASN A 1 182 ? -7.245 -21.179 32.228 1.00 38.50 182 ASN A C 1
ATOM 1471 O O . ASN A 1 182 ? -8.451 -21.320 31.930 1.00 38.50 182 ASN A O 1
#

Foldseek 3Di:
DVLVVVLVPDDPVLNVVLVLLVLCVPPVSPDLVSLVVQCVDPDPLSNQLSVLVLLLVLLVVQLVCVVVVHDHPPPRDDHPPDPPCVVVSVVNPCSVQLNVQVPDPDPVSSVVSSVVVSLVVLCVQCVPPQPDSSVVSSLVSLVSVLVVCCVVPVVVSVVSVVVSVVVVVVSVVVVVVVVVVD

pLDDT: mean 88.75, std 13.47, range [38.5, 98.38]

Sequence (182 aa):
GLLEEIRSQLSKKDNALMEFLLDGWDSEKLGEDFYLKAAASNNDFVRDYFEYDLGLRNAKVSYLNKALGRPEGQDIMILPHDSTKYEEIKDFEDAAKAVEVLGQNDILGRERGLDDLLWAKIDELTVMHVFDIDVILGFVCKLKIVDRWLSLDEATGREYFRKLVKDLRKGVEGKFEGEVLN